Protein AF-X0UU28-F1 (afdb_monomer)

Nearest PDB structures (foldseek):
  8vhx-assembly1_H  TM=8.165E-01  e=3.163E-03  Chivirus chi
  8vjh-assembly1_K  TM=6.731E-01  e=5.818E-03  Chivirus chi
  9d94-assembly1_Jk  TM=5.644E-01  e=2.068E+00  Mycobacterium phage Bxb1
  5kux-assembly1_A  TM=3.141E-01  e=9.760E+00  synthetic construct
  2btj-assembly1_B  TM=1.266E-01  e=9.234E+00  Lobophyllia hemprichii

Secondary structure (DSSP, 8-state):
---EEEETT-PBPPBTTTEE--TTTTHHHHT--EEPTT--PPTTPPEEEE------------TTS-S-EEEEEEEE---SSS--EEEEEEEEEEEEES---SS-SSPP--EEEEEEEP-TTT-TTSSSEEEEE-

Mean predicted aligned error: 10.05 Å

pLDDT: mean 86.83, std 6.01, range [53.47, 94.19]

Solvent-accessible surface area (backbone atoms only — not comparable to full-atom values): 8554 Å² total; per-residue (Å²): 96,72,68,47,47,22,38,75,86,67,48,77,56,50,76,80,49,32,26,44,65,48,71,89,82,38,19,59,76,76,74,49,77,43,76,37,93,72,43,83,75,62,93,88,66,50,76,44,78,46,69,70,83,77,92,81,89,78,92,78,86,70,80,76,78,67,74,66,50,72,41,72,45,77,48,75,55,85,53,97,74,74,76,35,42,34,39,41,30,68,31,30,39,42,29,80,39,86,83,64,63,90,75,73,95,65,86,74,59,85,48,71,45,70,48,83,38,81,39,55,86,90,27,71,94,52,31,44,54,50,77,50,78,94

Organism: NCBI:txid412755

Foldseek 3Di:
DPKWKAWPVRHTDDEPQQKYADVVVPCVPVVDIGGDPNHDDDPPIDMDMDDDDDDDDDDDDDPPPDQKDKAKDKDWDPDPDDWTKIKTFGIKIKGWDDDFDPDDPDDTDTDIDIDFDFQCPVPVPDGTMDMDID

Sequence (134 aa):
AGFSVTTSADAPLAVGVDWAIDTILKDDKIGRVRILDTYTGDEGDAIKVSYTAPETTYTMIKALSETTTEGFMRFVSDNPVGTQQELQIWRASLTPSGDTAMIGDDWSTLAFSGEILKDETDHPDSPYFNIIMG

Radius of gyration: 27.47 Å; Cα contacts (8 Å, |Δi|>4): 197; chains: 1; bounding box: 56×33×68 Å

Structure (mmCIF, N/CA/C/O backbone):
data_AF-X0UU28-F1
#
_entry.id   AF-X0UU28-F1
#
loop_
_atom_site.group_PD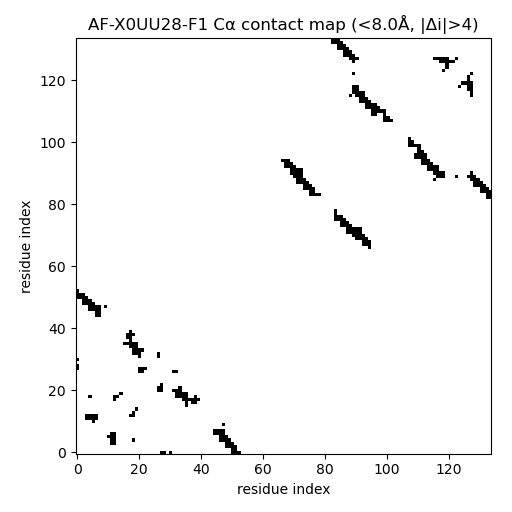B
_atom_site.id
_atom_site.type_symbol
_atom_site.label_atom_id
_atom_site.label_alt_id
_atom_site.label_comp_id
_atom_site.label_asym_id
_atom_site.label_entity_id
_atom_site.label_seq_id
_atom_site.pdbx_PDB_ins_code
_atom_site.Cartn_x
_atom_site.Cartn_y
_atom_site.Cartn_z
_atom_site.occupancy
_atom_site.B_iso_or_equiv
_atom_site.auth_seq_id
_atom_site.auth_comp_id
_atom_site.auth_asym_id
_atom_site.auth_atom_id
_atom_site.pdbx_PDB_model_num
ATOM 1 N N . ALA A 1 1 ? 4.930 -8.168 -23.767 1.00 53.47 1 ALA A N 1
ATOM 2 C CA . ALA A 1 1 ? 4.407 -7.436 -24.941 1.00 53.47 1 ALA A CA 1
ATOM 3 C C . ALA A 1 1 ? 5.445 -7.472 -26.066 1.00 53.47 1 ALA A C 1
ATOM 5 O O . ALA A 1 1 ? 6.602 -7.763 -25.781 1.00 53.47 1 ALA A O 1
ATOM 6 N N . GLY A 1 2 ? 5.047 -7.235 -27.321 1.00 73.88 2 GLY A N 1
ATOM 7 C CA . GLY A 1 2 ? 5.972 -7.124 -28.456 1.00 73.88 2 GLY A CA 1
ATOM 8 C C . GLY A 1 2 ? 6.681 -5.772 -28.438 1.00 73.88 2 GLY A C 1
ATOM 9 O O . GLY A 1 2 ? 6.205 -4.827 -29.058 1.00 73.88 2 GLY A O 1
ATOM 10 N N . PHE A 1 3 ? 7.759 -5.668 -27.663 1.00 84.81 3 PHE A N 1
ATOM 11 C CA . PHE A 1 3 ? 8.608 -4.480 -27.642 1.00 84.81 3 PHE A CA 1
ATOM 12 C C . PHE A 1 3 ? 9.561 -4.507 -28.836 1.00 84.81 3 PHE A C 1
ATOM 14 O O . PHE A 1 3 ? 10.139 -5.551 -29.141 1.00 84.81 3 PHE A O 1
ATOM 21 N N . SER A 1 4 ? 9.760 -3.359 -29.473 1.00 89.06 4 SER A N 1
ATOM 22 C CA . SER A 1 4 ? 10.854 -3.144 -30.417 1.00 89.06 4 SER A CA 1
ATOM 23 C C . SER A 1 4 ? 11.644 -1.915 -30.000 1.00 89.06 4 SER A C 1
ATOM 25 O O . SER A 1 4 ? 11.064 -0.854 -29.754 1.00 89.06 4 SER A O 1
ATOM 27 N N . VAL A 1 5 ? 12.963 -2.063 -29.931 1.00 90.81 5 VAL A N 1
ATOM 28 C CA . VAL A 1 5 ? 13.879 -1.001 -29.521 1.00 90.81 5 VAL A CA 1
ATOM 29 C C . VAL A 1 5 ? 14.752 -0.628 -30.709 1.00 90.81 5 VAL A C 1
ATOM 31 O O . VAL A 1 5 ? 15.288 -1.498 -31.395 1.00 90.81 5 VAL A O 1
ATOM 34 N N . THR A 1 6 ? 14.856 0.668 -30.97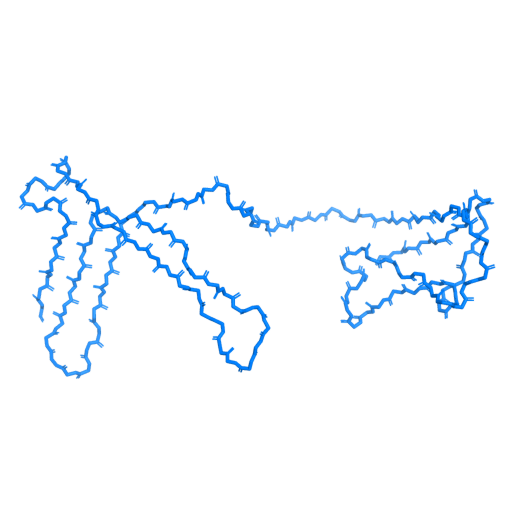1 1.00 91.94 6 THR A N 1
ATOM 35 C CA . THR A 1 6 ? 15.573 1.229 -32.121 1.00 91.94 6 THR A CA 1
ATOM 36 C C . THR A 1 6 ? 16.372 2.456 -31.700 1.00 91.94 6 THR A C 1
ATOM 38 O O . THR A 1 6 ? 16.035 3.101 -30.705 1.00 91.94 6 THR A O 1
ATOM 41 N N . THR A 1 7 ? 17.414 2.798 -32.451 1.00 89.50 7 THR A N 1
ATOM 42 C CA . THR A 1 7 ? 18.137 4.066 -32.279 1.00 89.50 7 THR A CA 1
ATOM 43 C C . THR A 1 7 ? 17.338 5.246 -32.836 1.00 89.50 7 THR A C 1
ATOM 45 O O . THR A 1 7 ? 16.285 5.092 -33.458 1.00 89.50 7 THR A O 1
ATOM 48 N N . SER A 1 8 ? 17.862 6.456 -32.658 1.00 82.50 8 SER A N 1
ATOM 49 C CA . SER A 1 8 ? 17.314 7.690 -33.227 1.00 82.50 8 SER A CA 1
ATOM 50 C C . SER A 1 8 ? 17.159 7.623 -34.754 1.00 82.50 8 SER A C 1
ATOM 52 O O . SER A 1 8 ? 16.176 8.149 -35.283 1.00 82.50 8 SER A O 1
ATOM 54 N N . ALA A 1 9 ? 18.064 6.907 -35.429 1.00 84.75 9 ALA A N 1
ATOM 55 C CA . ALA A 1 9 ? 18.063 6.627 -36.864 1.00 84.75 9 ALA A CA 1
ATOM 56 C C . ALA A 1 9 ? 17.190 5.417 -37.265 1.00 84.75 9 ALA A C 1
ATOM 58 O O . ALA A 1 9 ? 17.314 4.916 -38.380 1.00 84.75 9 ALA A O 1
ATOM 59 N N . ASP A 1 10 ? 16.339 4.930 -36.355 1.00 85.75 10 ASP A N 1
ATOM 60 C CA . ASP A 1 10 ? 15.446 3.778 -36.534 1.00 85.75 10 ASP A CA 1
ATOM 61 C C . ASP A 1 10 ? 16.184 2.455 -36.839 1.00 85.75 10 ASP A C 1
ATOM 63 O O . ASP A 1 10 ? 15.598 1.499 -37.351 1.00 85.75 10 ASP A O 1
ATOM 67 N N . ALA A 1 11 ? 17.471 2.363 -36.478 1.00 88.69 11 ALA A N 1
ATOM 68 C CA . ALA A 1 11 ? 18.226 1.117 -36.574 1.00 88.69 11 ALA A CA 1
ATOM 69 C C . ALA A 1 11 ? 17.807 0.167 -35.434 1.00 88.69 11 ALA A C 1
ATOM 71 O O . ALA A 1 11 ? 17.803 0.593 -34.275 1.00 88.69 11 ALA A O 1
ATOM 72 N N . PRO A 1 12 ? 17.440 -1.098 -35.718 1.00 90.50 12 PRO A N 1
ATOM 73 C CA . PRO A 1 12 ? 16.981 -2.033 -34.695 1.00 90.50 12 PRO A CA 1
ATOM 74 C C . PRO A 1 12 ? 18.118 -2.455 -33.764 1.00 90.50 12 PRO A C 1
ATOM 76 O O . PRO A 1 12 ? 19.195 -2.827 -34.224 1.00 90.50 12 PRO A O 1
ATOM 79 N N . LEU A 1 13 ? 17.840 -2.447 -32.461 1.00 90.88 13 LEU A N 1
ATOM 80 C CA . LEU A 1 13 ? 18.735 -2.967 -31.431 1.00 90.88 13 LEU A CA 1
ATOM 81 C C . LEU A 1 13 ? 18.442 -4.446 -31.158 1.00 90.88 13 LEU A C 1
ATOM 83 O O . LEU A 1 13 ? 17.284 -4.879 -31.111 1.00 90.88 13 LEU A O 1
ATOM 87 N N . ALA A 1 14 ? 19.495 -5.233 -30.965 1.00 90.38 14 ALA A N 1
ATOM 88 C CA . ALA A 1 14 ? 19.418 -6.673 -30.803 1.00 90.38 14 ALA A CA 1
ATOM 89 C C . ALA A 1 14 ? 18.998 -7.063 -29.377 1.00 90.38 14 ALA A C 1
ATOM 91 O O . ALA A 1 14 ? 19.615 -6.680 -28.381 1.00 90.38 14 ALA A O 1
ATOM 92 N N . VAL A 1 15 ? 17.950 -7.883 -29.273 1.00 90.81 15 VAL A N 1
ATOM 93 C CA . VAL A 1 15 ? 17.500 -8.434 -27.988 1.00 90.81 15 VAL A CA 1
ATOM 94 C C . VAL A 1 15 ? 18.548 -9.398 -27.415 1.00 90.81 15 VAL A C 1
ATOM 96 O O . VAL A 1 15 ? 19.131 -10.200 -28.140 1.00 90.81 15 VAL A O 1
ATOM 99 N N . GLY A 1 16 ? 18.796 -9.322 -26.110 1.00 88.81 16 GLY A N 1
ATOM 100 C CA . GLY A 1 16 ? 19.814 -10.099 -25.398 1.00 88.81 16 GLY A CA 1
ATOM 101 C C . GLY A 1 16 ? 21.250 -9.592 -25.570 1.00 88.81 16 GLY A C 1
ATOM 102 O O . GLY A 1 16 ? 22.135 -10.101 -24.889 1.00 88.81 16 GLY A O 1
ATOM 103 N N . VAL A 1 17 ? 21.476 -8.598 -26.436 1.00 90.06 17 VAL A N 1
ATOM 104 C CA . VAL A 1 17 ? 22.788 -7.966 -26.653 1.00 90.06 17 VAL A CA 1
ATOM 105 C C . VAL A 1 17 ? 22.736 -6.491 -26.280 1.00 90.06 17 VAL A C 1
ATOM 107 O O . VAL A 1 17 ? 23.476 -6.060 -25.411 1.00 90.06 17 VAL A O 1
ATOM 110 N N . ASP A 1 18 ? 21.818 -5.729 -26.861 1.00 91.12 18 ASP A N 1
ATOM 111 C CA . ASP A 1 18 ? 21.696 -4.293 -26.595 1.00 91.12 18 ASP A CA 1
ATOM 112 C C . ASP A 1 18 ? 20.636 -4.011 -25.526 1.00 91.12 18 ASP A C 1
ATOM 114 O O . ASP A 1 18 ? 20.748 -3.084 -24.727 1.00 91.12 18 ASP A O 1
ATOM 118 N N . TRP A 1 19 ? 19.588 -4.834 -25.488 1.00 93.19 19 TRP A N 1
ATOM 119 C CA . TRP A 1 19 ? 18.483 -4.678 -24.551 1.00 93.19 19 TRP A CA 1
ATOM 120 C C . TRP A 1 19 ? 17.860 -6.018 -24.173 1.00 93.19 19 TRP A C 1
ATOM 122 O O . TRP A 1 19 ? 17.959 -7.001 -24.904 1.00 93.19 19 TRP A O 1
ATOM 132 N N . ALA A 1 20 ? 17.179 -6.067 -23.034 1.00 93.12 20 ALA A N 1
ATOM 133 C CA . ALA A 1 20 ? 16.488 -7.254 -22.560 1.00 93.12 20 ALA A CA 1
ATOM 134 C C . ALA A 1 20 ? 15.204 -6.918 -21.796 1.00 93.12 20 ALA A C 1
ATOM 136 O O . ALA A 1 20 ? 14.994 -5.801 -21.317 1.00 93.12 20 ALA A O 1
ATOM 137 N N . ILE A 1 21 ? 14.364 -7.943 -21.661 1.00 91.38 21 ILE A N 1
ATOM 138 C CA . ILE A 1 21 ? 13.201 -7.963 -20.777 1.00 91.38 21 ILE A CA 1
ATOM 139 C C . ILE A 1 21 ? 13.447 -9.027 -19.715 1.00 91.38 21 ILE A C 1
ATOM 141 O O . ILE A 1 21 ? 13.618 -10.204 -20.042 1.00 91.38 21 ILE A O 1
ATOM 145 N N . ASP A 1 22 ? 13.444 -8.624 -18.448 1.00 88.88 22 ASP A N 1
ATOM 146 C CA . ASP A 1 22 ? 13.575 -9.560 -17.340 1.00 88.88 22 ASP A CA 1
ATOM 147 C C . ASP A 1 22 ? 12.213 -10.183 -16.992 1.00 88.88 22 ASP A C 1
ATOM 149 O O . ASP A 1 22 ? 11.325 -9.554 -16.415 1.00 88.88 22 ASP A O 1
ATOM 153 N N . THR A 1 23 ? 12.037 -11.454 -17.350 1.00 86.25 23 THR A N 1
ATOM 154 C CA . THR A 1 23 ? 10.792 -12.196 -17.083 1.00 86.25 23 THR A CA 1
ATOM 155 C C . THR A 1 23 ? 10.687 -12.715 -15.645 1.00 86.25 23 THR A C 1
ATOM 157 O O . THR A 1 23 ? 9.584 -13.056 -15.198 1.00 86.25 23 THR A O 1
ATOM 160 N N . ILE A 1 24 ? 11.801 -12.742 -14.904 1.00 87.06 24 ILE A N 1
ATOM 161 C CA . ILE A 1 24 ? 11.827 -13.059 -13.472 1.00 87.06 24 ILE A CA 1
ATOM 162 C C . ILE A 1 24 ? 11.256 -11.866 -12.708 1.00 87.06 24 ILE A C 1
ATOM 164 O O . ILE A 1 24 ? 10.344 -12.039 -11.901 1.00 87.06 24 ILE A O 1
ATOM 168 N N . LEU A 1 25 ? 11.703 -10.653 -13.046 1.00 85.75 25 LEU A N 1
ATOM 169 C CA . LEU A 1 25 ? 11.208 -9.398 -12.469 1.00 85.75 25 LEU A CA 1
ATOM 170 C C . LEU A 1 25 ? 9.884 -8.902 -13.083 1.00 85.75 25 LEU A C 1
ATOM 172 O O . LEU A 1 25 ? 9.362 -7.876 -12.653 1.00 85.75 25 LEU A O 1
ATOM 176 N N . LYS A 1 26 ? 9.302 -9.654 -14.029 1.00 87.19 26 LYS A N 1
ATOM 177 C CA . LYS A 1 26 ? 8.014 -9.359 -14.695 1.00 87.19 26 LYS A CA 1
ATOM 178 C C . LYS A 1 26 ? 8.007 -8.063 -15.505 1.00 87.19 26 LYS A C 1
ATOM 180 O O . LYS A 1 26 ? 6.958 -7.443 -15.689 1.00 87.19 26 LYS A O 1
ATOM 185 N N . ASP A 1 27 ? 9.151 -7.696 -16.066 1.00 88.88 27 ASP A N 1
ATOM 186 C CA . ASP A 1 27 ? 9.325 -6.495 -16.888 1.00 88.88 27 ASP A CA 1
ATOM 187 C C . ASP A 1 27 ? 8.402 -6.480 -18.110 1.00 88.88 27 ASP A C 1
ATOM 189 O O . ASP A 1 27 ? 7.907 -5.429 -18.521 1.00 88.88 27 ASP A O 1
ATOM 193 N N . ASP A 1 28 ? 8.067 -7.666 -18.626 1.00 84.62 28 ASP A N 1
ATOM 194 C CA . ASP A 1 28 ? 7.128 -7.856 -19.728 1.00 84.62 28 ASP A CA 1
ATOM 195 C C . ASP A 1 28 ? 5.679 -7.469 -19.386 1.00 84.62 28 ASP A C 1
ATOM 197 O O . ASP A 1 28 ? 4.878 -7.271 -20.309 1.00 84.62 28 ASP A O 1
ATOM 201 N N . LYS A 1 29 ? 5.347 -7.396 -18.088 1.00 83.06 29 LYS A N 1
ATOM 202 C CA . LYS A 1 29 ? 4.027 -7.032 -17.550 1.00 83.06 29 LYS A CA 1
ATOM 203 C C . LYS A 1 29 ? 3.963 -5.587 -17.078 1.00 83.06 29 LYS A C 1
ATOM 205 O O . LYS A 1 29 ? 2.938 -4.948 -17.275 1.00 83.06 29 LYS A O 1
ATOM 210 N N . ILE A 1 30 ? 5.041 -5.084 -16.478 1.00 85.12 30 ILE A N 1
ATOM 211 C CA . ILE A 1 30 ? 5.101 -3.708 -15.958 1.00 85.12 30 ILE A CA 1
ATOM 212 C C . ILE A 1 30 ? 5.570 -2.688 -17.004 1.00 85.12 30 ILE A C 1
ATOM 214 O O . ILE A 1 30 ? 5.545 -1.491 -16.740 1.00 85.12 30 ILE A O 1
ATOM 218 N N . GLY A 1 31 ? 5.989 -3.144 -18.190 1.00 86.62 31 GLY A N 1
ATOM 219 C CA . GLY A 1 31 ? 6.405 -2.262 -19.280 1.00 86.62 31 GLY A CA 1
ATOM 220 C C . GLY A 1 31 ? 7.822 -1.716 -19.125 1.00 86.62 31 GLY A C 1
ATOM 221 O O . GLY A 1 31 ? 8.098 -0.607 -19.576 1.00 86.62 31 GLY A O 1
ATOM 222 N N . ARG A 1 32 ? 8.721 -2.473 -18.487 1.00 89.88 32 ARG A N 1
ATOM 223 C CA . ARG A 1 32 ? 10.118 -2.068 -18.296 1.00 89.88 32 ARG A CA 1
ATOM 224 C C . ARG A 1 32 ? 10.999 -2.679 -19.384 1.00 89.88 32 ARG A C 1
ATOM 226 O O . ARG A 1 32 ? 10.928 -3.873 -19.649 1.00 89.88 32 ARG A O 1
ATOM 233 N N . VAL A 1 33 ? 11.848 -1.861 -20.001 1.00 91.81 33 VAL A N 1
ATOM 234 C CA . VAL A 1 33 ? 12.880 -2.302 -20.949 1.00 91.81 33 VAL A CA 1
ATOM 235 C C . VAL A 1 33 ? 14.238 -1.980 -20.346 1.00 91.81 33 VAL A C 1
ATOM 237 O O . VAL A 1 33 ? 14.470 -0.842 -19.942 1.00 91.81 33 VAL A O 1
ATOM 240 N N . ARG A 1 34 ? 15.131 -2.970 -20.274 1.00 91.50 34 ARG A N 1
ATOM 241 C CA . ARG A 1 34 ? 16.491 -2.782 -19.765 1.00 91.50 34 ARG A CA 1
ATOM 242 C C . ARG A 1 34 ? 17.464 -2.680 -20.931 1.00 91.50 34 ARG A C 1
ATOM 244 O O . ARG A 1 34 ? 17.565 -3.621 -21.709 1.00 91.50 34 ARG A O 1
ATOM 251 N N . ILE A 1 35 ? 18.206 -1.581 -21.012 1.00 91.88 35 ILE A N 1
ATOM 252 C CA . ILE A 1 35 ? 19.393 -1.489 -21.870 1.00 91.88 35 ILE A CA 1
ATOM 253 C C . ILE A 1 35 ? 20.544 -2.197 -21.154 1.00 91.88 35 ILE A C 1
ATOM 255 O O . ILE A 1 35 ? 20.694 -2.062 -19.937 1.00 91.88 35 ILE A O 1
ATOM 259 N N . LEU A 1 36 ? 21.276 -3.035 -21.882 1.00 91.94 36 LEU A N 1
ATOM 260 C CA . LEU A 1 36 ? 22.369 -3.835 -21.339 1.00 91.94 36 LEU A CA 1
ATOM 261 C C . LEU A 1 36 ? 23.686 -3.064 -21.424 1.00 91.94 36 LEU A C 1
ATOM 263 O O . LEU A 1 36 ? 23.891 -2.286 -22.348 1.00 91.94 36 LEU A O 1
ATOM 267 N N . ASP A 1 37 ? 24.611 -3.346 -20.509 1.00 90.06 37 ASP A N 1
ATOM 268 C CA . ASP A 1 37 ? 25.940 -2.711 -20.485 1.00 90.06 37 ASP A CA 1
ATOM 269 C C . ASP A 1 37 ? 26.795 -3.079 -21.716 1.00 90.06 37 ASP A C 1
ATOM 271 O O . ASP A 1 37 ? 27.820 -2.463 -21.987 1.00 90.06 37 ASP A O 1
ATOM 275 N N . THR A 1 38 ? 26.374 -4.102 -22.463 1.00 90.19 38 THR A N 1
ATOM 276 C CA . THR A 1 38 ? 26.947 -4.525 -23.745 1.00 90.19 38 THR A CA 1
ATOM 277 C C . THR A 1 38 ? 26.520 -3.654 -24.927 1.00 90.19 38 THR A C 1
ATOM 279 O O . THR A 1 38 ? 27.096 -3.800 -26.003 1.00 90.19 38 THR A O 1
ATOM 282 N N . TYR A 1 39 ? 25.549 -2.753 -24.751 1.00 88.81 39 TYR A N 1
ATOM 283 C CA . TYR A 1 39 ? 25.186 -1.762 -25.760 1.00 88.81 39 TYR A CA 1
ATOM 284 C C . TYR A 1 39 ? 26.316 -0.738 -25.929 1.00 88.81 39 TYR A C 1
A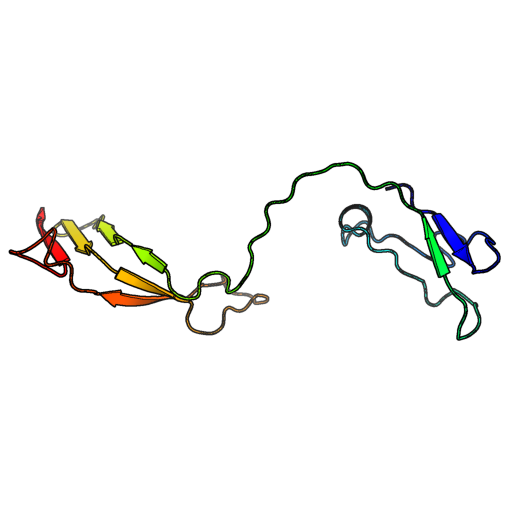TOM 286 O O . TYR A 1 39 ? 26.746 -0.111 -24.964 1.00 88.81 39 TYR A O 1
ATOM 294 N N . THR A 1 40 ? 26.781 -0.543 -27.162 1.00 87.06 40 THR A N 1
ATOM 295 C CA . THR A 1 40 ? 27.922 0.335 -27.481 1.00 87.06 40 THR A CA 1
ATOM 296 C C . THR A 1 40 ? 27.508 1.635 -28.175 1.00 87.06 40 THR A C 1
ATOM 298 O O . THR A 1 40 ? 28.254 2.133 -29.015 1.00 87.06 40 THR A O 1
ATOM 301 N N . GLY A 1 41 ? 26.303 2.143 -27.906 1.00 82.69 41 GLY A N 1
ATOM 302 C CA . GLY A 1 41 ? 25.884 3.452 -28.417 1.00 82.69 41 GLY A CA 1
ATOM 303 C C . GLY A 1 41 ? 26.666 4.597 -27.783 1.00 82.69 41 GLY A C 1
ATOM 304 O O . GLY A 1 41 ? 27.263 4.443 -26.714 1.00 82.69 41 GLY A O 1
ATOM 305 N N . ASP A 1 42 ? 26.640 5.751 -28.437 1.00 84.38 42 ASP A N 1
ATOM 306 C CA . ASP A 1 42 ? 27.328 6.938 -27.950 1.00 84.38 42 ASP A CA 1
ATOM 307 C C . ASP A 1 42 ? 26.498 7.653 -26.871 1.00 84.38 42 ASP A C 1
ATOM 309 O O . ASP A 1 42 ? 25.264 7.570 -26.810 1.00 84.38 42 ASP A O 1
ATOM 313 N N . GLU A 1 43 ? 27.179 8.391 -25.994 1.00 78.75 43 GLU A N 1
ATOM 314 C CA . GLU A 1 43 ? 26.506 9.240 -25.014 1.00 78.75 43 GLU A CA 1
ATOM 315 C C . GLU A 1 43 ? 25.665 10.306 -25.736 1.00 78.75 43 GLU A C 1
ATOM 317 O O . GLU A 1 43 ? 26.167 11.080 -26.550 1.00 78.75 43 GLU A O 1
ATOM 322 N N . GLY A 1 44 ? 24.367 10.349 -25.427 1.00 81.19 44 GLY A N 1
ATOM 323 C CA . GLY A 1 44 ? 23.410 11.248 -26.078 1.00 81.19 44 GLY A CA 1
ATOM 324 C C . GLY A 1 44 ? 22.583 10.601 -27.191 1.00 81.19 44 GLY A C 1
ATOM 325 O O . GLY A 1 44 ? 21.679 11.258 -27.715 1.00 81.19 44 GLY A O 1
ATOM 326 N N . ASP A 1 45 ? 22.812 9.324 -27.512 1.00 85.56 45 ASP A N 1
ATOM 327 C CA . ASP A 1 45 ? 21.948 8.592 -28.435 1.00 85.56 45 ASP A CA 1
ATOM 328 C C . ASP A 1 45 ? 20.524 8.455 -27.886 1.00 85.56 45 ASP A C 1
ATOM 330 O O . ASP A 1 45 ? 20.279 7.933 -26.795 1.00 85.56 45 ASP A O 1
ATOM 334 N N . ALA A 1 46 ? 19.545 8.896 -28.679 1.00 88.94 46 ALA A N 1
ATOM 335 C CA . ALA A 1 46 ? 18.145 8.681 -28.347 1.00 88.94 46 ALA A CA 1
ATOM 336 C C . ALA A 1 46 ? 17.738 7.240 -28.683 1.00 88.94 46 ALA A C 1
ATOM 338 O O . ALA A 1 46 ? 17.878 6.791 -29.821 1.00 88.94 46 ALA A O 1
ATOM 339 N N . ILE A 1 47 ? 17.170 6.541 -27.701 1.00 91.31 47 ILE A N 1
ATOM 340 C CA . ILE A 1 47 ? 16.603 5.202 -27.866 1.00 91.31 47 ILE A CA 1
ATOM 341 C C . ILE A 1 47 ? 15.082 5.319 -27.964 1.00 91.31 47 ILE A C 1
ATOM 343 O O . ILE A 1 47 ? 14.424 5.900 -27.101 1.00 91.31 47 ILE A O 1
ATOM 347 N N . LYS A 1 48 ? 14.514 4.746 -29.022 1.00 92.44 48 LYS A N 1
ATOM 348 C CA . LYS A 1 48 ? 13.073 4.685 -29.272 1.00 92.44 48 LYS A CA 1
ATOM 349 C C . LYS A 1 48 ? 12.556 3.294 -28.916 1.00 92.44 48 LYS A C 1
ATOM 351 O O . LYS A 1 48 ? 13.034 2.298 -29.458 1.00 92.44 48 LYS A O 1
ATOM 356 N N . VAL A 1 49 ? 11.544 3.231 -28.051 1.00 91.88 49 VAL A N 1
ATOM 357 C CA . VAL A 1 49 ? 10.843 1.991 -27.688 1.00 91.88 49 VAL A CA 1
ATOM 358 C C . VAL A 1 49 ? 9.424 2.049 -28.237 1.00 91.88 49 VAL A C 1
ATOM 360 O O . VAL A 1 49 ? 8.646 2.922 -27.862 1.00 91.88 49 VAL A O 1
ATOM 363 N N . SER A 1 50 ? 9.079 1.100 -29.102 1.00 91.69 50 SER A N 1
ATOM 364 C CA . SER A 1 50 ? 7.706 0.906 -29.573 1.00 91.69 50 SER A CA 1
ATOM 365 C C . SER A 1 50 ? 7.098 -0.323 -28.912 1.00 91.69 50 SER A C 1
ATOM 367 O O . SER A 1 50 ? 7.761 -1.348 -28.742 1.00 91.69 50 SER A O 1
ATOM 369 N N . TYR A 1 51 ? 5.833 -0.215 -28.518 1.00 89.06 51 TYR A N 1
ATOM 370 C CA . TYR A 1 51 ? 5.092 -1.290 -27.873 1.00 89.06 51 TYR A CA 1
ATOM 371 C C . TYR A 1 51 ? 3.597 -1.150 -28.146 1.00 89.06 51 TYR A C 1
ATOM 373 O O . TYR A 1 51 ? 3.091 -0.065 -28.423 1.00 89.06 51 TYR A O 1
ATOM 381 N N . THR A 1 52 ? 2.880 -2.265 -28.042 1.00 87.44 52 THR A N 1
ATOM 382 C CA . THR A 1 52 ? 1.416 -2.277 -28.048 1.00 87.44 52 THR A CA 1
ATOM 383 C C . THR A 1 52 ? 0.921 -2.422 -26.617 1.00 87.44 52 THR A C 1
ATOM 385 O O . THR A 1 52 ? 1.197 -3.433 -25.968 1.00 87.44 52 THR A O 1
ATOM 388 N N . ALA A 1 53 ? 0.203 -1.410 -26.129 1.00 81.88 53 ALA A N 1
ATOM 389 C CA . ALA A 1 53 ? -0.462 -1.444 -24.834 1.00 81.88 53 ALA A CA 1
ATOM 390 C C . ALA A 1 53 ? -1.866 -2.054 -24.995 1.00 81.88 53 ALA A C 1
ATOM 392 O O . ALA A 1 53 ? -2.697 -1.448 -25.674 1.00 81.88 53 ALA A O 1
ATOM 393 N N . PRO A 1 54 ? -2.153 -3.237 -24.426 1.00 80.19 54 PRO A N 1
ATOM 394 C CA . PRO A 1 54 ? -3.523 -3.727 -24.361 1.00 80.19 54 PRO A CA 1
ATOM 395 C C . PRO A 1 54 ? -4.339 -2.882 -23.375 1.00 80.19 54 PRO A C 1
ATOM 397 O O . PRO A 1 54 ? -3.807 -2.386 -22.379 1.00 80.19 54 PRO A O 1
ATOM 400 N N . GLU A 1 55 ? -5.638 -2.748 -23.632 1.00 83.81 55 GLU A N 1
ATOM 401 C CA . GLU A 1 55 ? -6.565 -2.167 -22.663 1.00 83.81 55 GLU A CA 1
ATOM 402 C C . GLU A 1 55 ? -6.655 -3.073 -21.431 1.00 83.81 55 GLU A C 1
ATOM 404 O O . GLU A 1 55 ? -6.790 -4.293 -21.543 1.00 83.81 55 GLU A O 1
ATOM 409 N N . THR A 1 56 ? -6.536 -2.482 -20.245 1.00 80.75 56 THR A N 1
ATOM 410 C CA . THR A 1 56 ? -6.573 -3.219 -18.985 1.00 80.75 56 THR A CA 1
ATOM 411 C C . THR A 1 56 ? -6.973 -2.298 -17.840 1.00 80.75 56 THR A C 1
ATOM 413 O O . THR A 1 56 ? -6.710 -1.096 -17.857 1.00 80.75 56 THR A O 1
ATOM 416 N N . THR A 1 57 ? -7.605 -2.875 -16.826 1.00 85.50 57 THR A N 1
ATOM 417 C CA . THR A 1 57 ? -8.053 -2.176 -15.620 1.00 85.50 57 THR A CA 1
ATOM 418 C C . THR A 1 57 ? -7.129 -2.498 -14.453 1.00 85.50 57 THR A C 1
ATOM 420 O O . THR A 1 57 ? -6.815 -3.667 -14.226 1.00 85.50 57 THR A O 1
ATOM 423 N N . TYR A 1 58 ? -6.741 -1.482 -13.683 1.00 81.56 58 TYR A N 1
ATOM 424 C CA . TYR A 1 58 ? -5.918 -1.642 -12.485 1.00 81.56 58 TYR A CA 1
ATOM 425 C C . TYR A 1 58 ? -6.637 -1.093 -11.260 1.00 81.56 58 TYR A C 1
ATOM 427 O O . TYR A 1 58 ? -7.205 -0.001 -11.300 1.00 81.56 58 TYR A O 1
ATOM 435 N N . THR A 1 59 ? -6.543 -1.816 -10.149 1.00 86.88 59 THR A N 1
ATOM 436 C CA . THR A 1 59 ? -6.869 -1.259 -8.837 1.00 86.88 59 THR A CA 1
ATOM 437 C C . THR A 1 59 ? -5.670 -0.455 -8.358 1.00 86.88 59 THR A C 1
ATOM 439 O O . THR A 1 59 ? -4.605 -1.015 -8.105 1.00 86.88 59 THR A O 1
ATOM 442 N N . MET A 1 60 ? -5.834 0.860 -8.247 1.00 84.25 60 MET A N 1
ATOM 443 C CA . MET A 1 60 ? -4.797 1.758 -7.749 1.00 84.25 60 MET A CA 1
ATOM 444 C C . MET A 1 60 ? -5.214 2.321 -6.395 1.00 84.25 60 MET A C 1
ATOM 446 O O . MET A 1 60 ? -6.252 2.972 -6.284 1.00 84.25 60 MET A O 1
ATOM 450 N N . ILE A 1 61 ? -4.374 2.114 -5.383 1.00 81.62 61 ILE A N 1
ATOM 451 C CA . ILE A 1 61 ? -4.509 2.783 -4.089 1.00 81.62 61 ILE A CA 1
ATOM 452 C C . ILE A 1 61 ? -3.742 4.102 -4.178 1.00 81.62 61 ILE A C 1
ATOM 454 O O . ILE A 1 61 ? -2.529 4.111 -4.387 1.00 81.62 61 ILE A O 1
ATOM 458 N N . LYS A 1 62 ? -4.450 5.226 -4.051 1.00 82.19 62 LYS A N 1
ATOM 459 C CA . LYS A 1 62 ? -3.833 6.555 -4.019 1.00 82.19 62 LYS A CA 1
ATOM 460 C C . LYS A 1 62 ? -3.483 6.904 -2.578 1.00 82.19 62 LYS A C 1
ATOM 462 O O . LYS A 1 62 ? -4.370 7.137 -1.760 1.00 82.19 62 LYS A O 1
ATOM 467 N N . ALA A 1 63 ? -2.189 6.933 -2.276 1.00 73.69 63 ALA A N 1
ATOM 468 C CA . ALA A 1 63 ? -1.714 7.317 -0.953 1.00 73.69 63 ALA A CA 1
ATOM 469 C C . ALA A 1 63 ? -2.157 8.749 -0.601 1.00 73.69 63 ALA A C 1
ATOM 471 O O . ALA A 1 63 ? -2.210 9.613 -1.478 1.00 73.69 63 ALA A O 1
ATOM 472 N N . LEU A 1 64 ? -2.465 8.979 0.681 1.00 70.38 64 LEU A N 1
ATOM 473 C CA . LEU A 1 64 ? -2.773 10.295 1.264 1.00 70.38 64 LEU A CA 1
ATOM 474 C C . LEU A 1 64 ? -3.922 11.064 0.584 1.00 70.38 64 LEU A C 1
ATOM 476 O O . LEU A 1 64 ? -3.997 12.283 0.700 1.00 70.38 64 LEU A O 1
ATOM 480 N N . SER A 1 65 ? -4.822 10.375 -0.125 1.00 74.12 65 SER A N 1
ATOM 481 C CA . SER A 1 65 ? -6.032 11.024 -0.658 1.00 74.12 65 SER A CA 1
ATOM 482 C C . SER A 1 65 ? -7.007 11.395 0.461 1.00 74.12 65 SER A C 1
ATOM 484 O O . SER A 1 65 ? -7.675 12.418 0.376 1.00 74.12 65 SER A O 1
ATOM 486 N N . GLU A 1 66 ? -7.016 10.600 1.531 1.00 70.25 66 GLU A N 1
ATOM 487 C CA . GLU A 1 66 ? -7.650 10.903 2.809 1.00 70.25 66 GLU A CA 1
ATOM 488 C C . GLU A 1 66 ? -6.653 10.515 3.905 1.00 70.25 66 GLU A C 1
ATOM 490 O O . GLU A 1 66 ? -6.143 9.394 3.92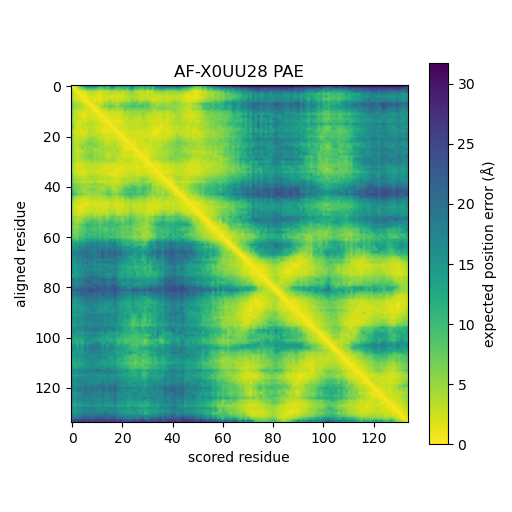5 1.00 70.25 66 GLU A O 1
ATOM 495 N N . THR A 1 67 ? -6.290 11.465 4.765 1.00 69.31 67 THR A N 1
ATOM 496 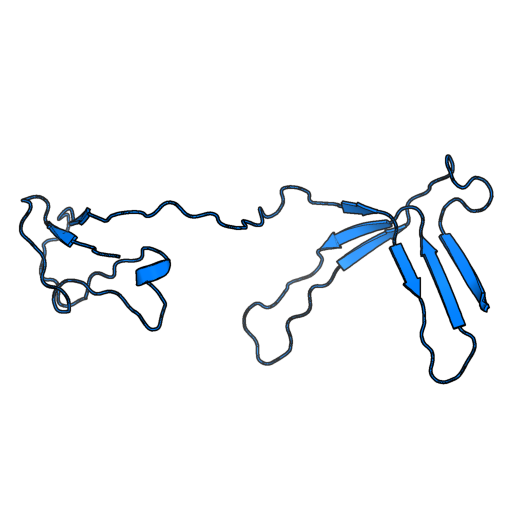C CA . THR A 1 67 ? -5.289 11.256 5.829 1.00 69.31 67 THR A CA 1
ATOM 497 C C . THR A 1 67 ? -5.904 10.766 7.131 1.00 69.31 67 THR A C 1
ATOM 499 O O . THR A 1 67 ? -5.190 10.298 8.012 1.00 69.31 67 THR A O 1
ATOM 502 N N . THR A 1 68 ? -7.219 10.898 7.259 1.00 73.94 68 THR A N 1
ATOM 503 C CA . THR A 1 68 ? -7.977 10.540 8.449 1.00 73.94 68 THR A CA 1
ATOM 504 C C . THR A 1 68 ? -9.300 9.965 7.987 1.00 73.94 68 THR A C 1
ATOM 506 O O . THR A 1 68 ? -10.019 10.612 7.226 1.00 73.94 68 THR A O 1
ATOM 509 N N . THR A 1 69 ? -9.607 8.754 8.436 1.00 83.69 69 THR A N 1
ATOM 510 C CA . THR A 1 69 ? -10.884 8.106 8.148 1.00 83.69 69 THR A CA 1
ATOM 511 C C . THR A 1 69 ? -11.646 7.958 9.449 1.00 83.69 69 THR A C 1
ATOM 513 O O . THR A 1 69 ? -11.116 7.444 10.434 1.00 83.69 69 THR A O 1
ATOM 516 N N . GLU A 1 70 ? -12.895 8.409 9.450 1.00 90.31 70 GLU A N 1
ATOM 517 C CA . GLU A 1 70 ? -13.800 8.244 10.578 1.00 90.31 70 GLU A CA 1
ATOM 518 C C . GLU A 1 70 ? -14.821 7.148 10.279 1.00 90.31 70 GLU A C 1
ATOM 520 O O . GLU A 1 70 ? -15.308 7.028 9.154 1.00 90.31 70 GLU A O 1
ATOM 525 N N . GLY A 1 71 ? -15.172 6.354 11.285 1.00 89.38 71 GLY A N 1
ATOM 526 C CA . GLY A 1 71 ? -16.182 5.318 11.125 1.00 89.38 71 GLY A CA 1
ATOM 527 C C . GLY A 1 71 ? -16.604 4.662 12.429 1.00 89.38 71 GLY A C 1
ATOM 528 O O . GLY A 1 71 ? -16.112 4.985 13.509 1.00 89.38 71 GLY A O 1
ATOM 529 N N . PHE A 1 72 ? -17.525 3.714 12.308 1.00 92.38 72 PHE A N 1
ATOM 530 C CA . PHE A 1 72 ? -17.951 2.868 13.413 1.00 92.38 72 PHE A CA 1
ATOM 531 C C . PHE A 1 72 ? -16.929 1.751 13.643 1.00 92.38 72 PHE A C 1
ATOM 533 O O . PHE A 1 72 ? -16.570 1.036 12.704 1.00 92.38 72 PHE A O 1
ATOM 540 N N . MET A 1 73 ? -16.487 1.568 14.888 1.00 91.31 73 MET A N 1
ATOM 541 C CA . MET A 1 73 ? -15.559 0.496 15.253 1.00 91.31 73 MET A CA 1
ATOM 542 C C . MET A 1 73 ? -16.220 -0.468 16.233 1.00 91.31 73 MET A C 1
ATOM 544 O O . MET A 1 73 ? -16.755 -0.062 17.263 1.00 91.31 73 MET A O 1
ATOM 548 N N . ARG A 1 74 ? -16.150 -1.765 15.922 1.00 92.31 74 ARG A N 1
ATOM 549 C CA . ARG A 1 74 ? -16.710 -2.836 16.746 1.00 92.31 74 ARG A CA 1
ATOM 550 C C . ARG A 1 74 ? -15.646 -3.867 17.066 1.00 92.31 74 ARG A C 1
ATOM 552 O O . ARG A 1 74 ? -15.034 -4.424 16.159 1.00 92.31 74 ARG A O 1
ATOM 559 N N . PHE A 1 75 ? -15.485 -4.161 18.346 1.00 90.50 75 PHE A N 1
ATOM 560 C CA . PHE A 1 75 ? -14.675 -5.272 18.817 1.00 90.50 75 PHE A CA 1
ATOM 561 C C . PHE A 1 75 ? -15.578 -6.286 19.512 1.00 90.50 75 PHE A C 1
ATOM 563 O O . PHE A 1 75 ? -16.222 -5.969 20.508 1.00 90.50 75 PHE A O 1
ATOM 570 N N . VAL A 1 76 ? -15.631 -7.499 18.969 1.00 92.25 76 VAL A N 1
ATOM 571 C CA . VAL A 1 76 ? -16.358 -8.627 19.555 1.00 92.25 76 VAL A CA 1
ATOM 572 C C . VAL A 1 76 ? -15.312 -9.592 20.085 1.00 92.25 76 VAL A C 1
ATOM 574 O O . VAL A 1 76 ? -14.527 -10.134 19.307 1.00 92.25 76 VAL A O 1
ATOM 577 N N . SER A 1 77 ? -15.262 -9.768 21.401 1.00 89.50 77 SER A N 1
ATOM 578 C CA . SER A 1 77 ? -14.364 -10.757 21.994 1.00 89.50 77 SER A CA 1
ATOM 579 C C . SER A 1 77 ? -14.926 -12.165 21.828 1.00 89.50 77 SER A C 1
ATOM 581 O O . SER A 1 77 ? -16.106 -12.398 22.068 1.00 89.50 77 SER A O 1
ATOM 583 N N . ASP A 1 78 ? -14.050 -13.094 21.455 1.00 89.31 78 ASP A N 1
ATOM 584 C CA . ASP A 1 78 ? -14.309 -14.533 21.442 1.00 89.31 78 ASP A CA 1
ATOM 585 C C . ASP A 1 78 ? -13.349 -15.187 22.440 1.00 89.31 78 ASP A C 1
ATOM 587 O O . ASP A 1 78 ? -12.253 -15.648 22.107 1.00 89.31 78 ASP A O 1
ATOM 591 N N . ASN A 1 79 ? -13.706 -15.077 23.720 1.00 87.62 79 ASN A N 1
ATOM 592 C CA . ASN A 1 79 ? -12.847 -15.522 24.807 1.00 87.62 79 ASN A CA 1
ATOM 593 C C . ASN A 1 79 ? -13.061 -17.025 25.052 1.00 87.62 79 ASN A C 1
ATOM 595 O O . ASN A 1 79 ? -14.177 -17.427 25.382 1.00 87.62 79 ASN A O 1
ATOM 599 N N . PRO A 1 80 ? -12.006 -17.864 25.006 1.00 85.94 80 PRO A N 1
ATOM 600 C CA . PRO A 1 80 ? -12.137 -19.300 25.272 1.00 85.94 80 PRO A CA 1
ATOM 601 C C . PRO A 1 80 ? -12.514 -19.600 26.732 1.00 85.94 80 PRO A C 1
ATOM 603 O O . PRO A 1 80 ? -13.036 -20.671 27.035 1.00 85.94 80 PRO A O 1
ATOM 606 N N . VAL A 1 81 ? -12.233 -18.664 27.646 1.00 84.75 81 VAL A N 1
ATOM 607 C CA . VAL A 1 81 ? -12.615 -18.704 29.061 1.00 84.75 81 VAL A CA 1
ATOM 608 C C . VAL A 1 81 ? -12.926 -17.276 29.519 1.00 84.75 81 VAL A C 1
ATOM 610 O O . VAL A 1 81 ? -12.101 -16.384 29.332 1.00 84.75 81 VAL A O 1
ATOM 613 N N . GLY A 1 82 ? -14.080 -17.068 30.160 1.00 82.25 82 GLY A N 1
ATOM 614 C CA . GLY A 1 82 ? -14.512 -15.770 30.697 1.00 82.25 82 GLY A CA 1
ATOM 615 C C . GLY A 1 82 ? -15.776 -15.219 30.030 1.00 82.25 82 GLY A C 1
ATOM 616 O O . GLY A 1 82 ? -16.368 -15.864 29.170 1.00 82.25 82 GLY A O 1
ATOM 617 N N . THR A 1 83 ? -16.209 -14.033 30.466 1.00 84.75 83 THR A N 1
ATOM 618 C CA . THR A 1 83 ? -17.387 -13.331 29.927 1.00 84.75 83 THR A CA 1
ATOM 619 C C . THR A 1 83 ? -17.092 -12.785 28.534 1.00 84.75 83 THR A C 1
ATOM 621 O O . THR A 1 83 ? -15.993 -12.271 28.286 1.00 84.75 83 THR A O 1
ATOM 624 N N . GLN A 1 84 ? -18.073 -12.868 27.636 1.00 89.19 84 GLN A N 1
ATOM 625 C CA . GLN A 1 84 ? -17.958 -12.243 26.328 1.00 89.19 84 GLN A CA 1
ATOM 626 C C . GLN A 1 84 ? -18.306 -10.764 26.442 1.00 89.19 84 GLN A C 1
ATOM 628 O O . GLN A 1 84 ? -19.231 -10.346 27.137 1.00 89.19 84 GLN A O 1
ATOM 633 N N . GLN A 1 85 ? -17.506 -9.957 25.773 1.00 90.50 85 GLN A N 1
ATOM 634 C CA . GLN A 1 85 ? -17.652 -8.517 25.734 1.00 90.50 85 GLN A CA 1
ATOM 635 C C . GLN A 1 85 ? -17.672 -8.044 24.295 1.00 90.50 85 GLN A C 1
ATOM 637 O O . GLN A 1 85 ? -16.886 -8.489 23.452 1.00 90.50 85 GLN A O 1
ATOM 642 N N . GLU A 1 86 ? -18.554 -7.099 24.044 1.00 93.06 86 GLU A N 1
ATOM 643 C CA . GLU A 1 86 ? -18.634 -6.384 22.794 1.00 93.06 86 GLU A CA 1
ATOM 644 C C . GLU A 1 86 ? -18.450 -4.892 23.064 1.00 93.06 86 GLU A C 1
ATOM 646 O O . GLU A 1 86 ? -19.205 -4.295 23.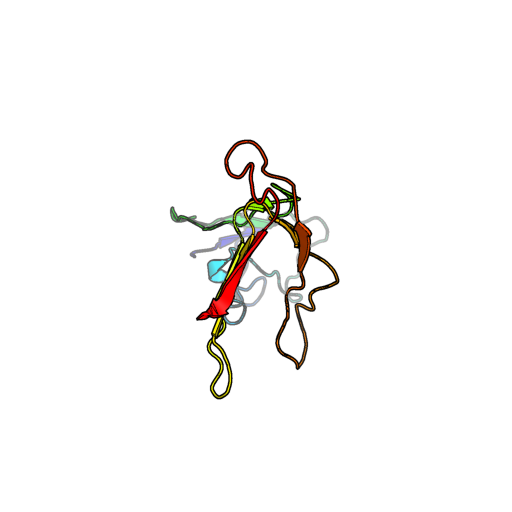825 1.00 93.06 86 GLU A O 1
ATOM 651 N N . LEU A 1 87 ? -17.454 -4.291 22.421 1.00 92.06 87 LEU A N 1
ATOM 652 C CA . LEU A 1 87 ? -17.216 -2.854 22.421 1.00 92.06 87 LEU A CA 1
ATOM 653 C C . LEU A 1 87 ? -17.718 -2.274 21.097 1.00 92.06 87 LEU A C 1
ATOM 655 O O . LEU A 1 87 ? -17.253 -2.668 20.027 1.00 92.06 87 LEU A O 1
ATOM 659 N N . GLN A 1 88 ? -18.645 -1.327 21.181 1.00 94.19 88 GLN A N 1
ATOM 660 C CA . GLN A 1 88 ? -19.175 -0.567 20.053 1.00 94.19 88 GLN A CA 1
ATOM 661 C C . GLN A 1 88 ? -18.792 0.901 20.220 1.00 94.19 88 GLN A C 1
ATOM 663 O O . GLN A 1 88 ? -19.193 1.527 21.196 1.00 94.19 88 GLN A O 1
ATOM 668 N N . ILE A 1 89 ? -18.028 1.449 19.280 1.00 93.94 89 ILE A N 1
ATOM 669 C CA . ILE A 1 89 ? -17.611 2.853 19.259 1.00 93.94 89 ILE A CA 1
ATOM 670 C C . ILE A 1 89 ? -18.305 3.534 18.085 1.00 93.94 89 ILE A C 1
ATOM 672 O O . ILE A 1 89 ? -18.058 3.172 16.933 1.00 93.94 89 ILE A O 1
ATOM 676 N N . TRP A 1 90 ? -19.148 4.524 18.383 1.00 93.19 90 TRP A N 1
ATOM 677 C CA . TRP A 1 90 ? -20.018 5.176 17.396 1.00 93.19 90 TRP A CA 1
ATOM 678 C C . TRP A 1 90 ? -19.229 5.889 16.311 1.00 93.19 90 TRP A C 1
ATOM 680 O O . TRP A 1 90 ? -19.511 5.735 15.124 1.00 93.19 90 TRP A O 1
ATOM 690 N N . ARG A 1 91 ? -18.194 6.621 16.732 1.00 91.56 91 ARG A N 1
ATOM 691 C CA . ARG A 1 91 ? -17.335 7.392 15.845 1.00 91.56 91 ARG A CA 1
ATOM 692 C C . ARG A 1 91 ? -15.888 7.293 16.313 1.00 91.56 91 ARG A C 1
ATOM 694 O O . ARG A 1 91 ? -15.506 7.873 17.324 1.00 91.56 91 ARG A O 1
ATOM 701 N N . ALA A 1 92 ? -15.081 6.546 15.577 1.00 91.81 92 ALA A N 1
ATOM 702 C CA . ALA A 1 92 ? -13.642 6.438 15.759 1.00 91.81 92 ALA A CA 1
ATOM 703 C C . ALA A 1 92 ? -12.938 7.084 14.567 1.00 91.81 92 ALA A C 1
ATOM 705 O O . ALA A 1 92 ? -13.270 6.789 13.422 1.00 91.81 92 ALA A O 1
ATOM 706 N N . SER A 1 93 ? -11.968 7.946 14.841 1.00 91.62 93 SER A N 1
ATOM 707 C CA . SER A 1 93 ? -11.037 8.475 13.850 1.00 91.62 93 SER A CA 1
ATOM 708 C C . SER A 1 93 ? -9.784 7.608 13.854 1.00 91.62 93 SER A C 1
ATOM 710 O O . SER A 1 93 ? -9.200 7.413 14.918 1.00 91.62 93 SER A O 1
ATOM 712 N N . LEU A 1 94 ? -9.386 7.063 12.703 1.00 88.62 94 LEU A N 1
ATOM 713 C CA . LEU A 1 94 ? -8.197 6.225 12.549 1.00 88.62 94 LEU A CA 1
ATOM 714 C C . LEU A 1 94 ? -7.205 6.880 11.588 1.00 88.62 94 LEU A C 1
ATOM 716 O O . LEU A 1 94 ? -7.554 7.284 10.476 1.00 88.62 94 LEU A O 1
ATOM 720 N N . THR A 1 95 ? -5.946 6.911 12.013 1.00 86.94 95 THR A N 1
ATOM 721 C CA . THR A 1 95 ? -4.810 7.413 11.242 1.00 86.94 95 THR A CA 1
ATOM 722 C C . THR A 1 95 ? -3.700 6.357 11.263 1.00 86.94 95 THR A C 1
ATOM 724 O O . THR A 1 95 ? -3.366 5.851 12.340 1.00 86.94 95 THR A O 1
ATOM 727 N N . PRO A 1 96 ? -3.105 5.999 10.110 1.00 85.12 96 PRO A N 1
ATOM 728 C CA . PRO A 1 96 ? -1.925 5.139 10.079 1.00 85.12 96 PRO A CA 1
ATOM 729 C C . PRO A 1 96 ? -0.797 5.759 10.907 1.00 85.12 96 PRO A C 1
ATOM 731 O O . PRO A 1 96 ? -0.573 6.969 10.843 1.00 85.12 96 PRO A O 1
ATOM 734 N N . SER A 1 97 ? -0.084 4.952 11.683 1.00 84.38 97 SER A N 1
ATOM 735 C CA . SER A 1 97 ? 0.990 5.441 12.543 1.00 84.38 97 SER A CA 1
ATOM 736 C C . SER A 1 97 ? 2.215 4.540 12.510 1.00 84.38 97 SER A C 1
ATOM 738 O O . SER A 1 97 ? 2.144 3.363 12.165 1.00 84.38 97 SER A O 1
ATOM 740 N N . GLY A 1 98 ? 3.358 5.125 12.870 1.00 83.62 98 GLY A N 1
ATOM 741 C CA . GLY A 1 98 ? 4.646 4.442 12.837 1.00 83.62 98 GLY A CA 1
ATOM 742 C C . GLY A 1 98 ? 5.147 4.136 11.424 1.00 83.62 98 GLY A C 1
ATOM 743 O O . GLY A 1 98 ? 4.541 4.513 10.420 1.00 83.62 98 GLY A O 1
ATOM 744 N N . ASP A 1 99 ? 6.276 3.435 11.377 1.00 81.94 99 ASP A N 1
ATOM 745 C CA . ASP A 1 99 ? 6.904 2.996 10.137 1.00 81.94 99 ASP A CA 1
ATOM 746 C C . ASP A 1 99 ? 6.548 1.531 9.874 1.00 81.94 99 ASP A C 1
ATOM 748 O O . ASP A 1 99 ? 6.719 0.668 10.735 1.00 81.94 99 ASP A O 1
ATOM 752 N N . THR A 1 100 ? 6.062 1.235 8.668 1.00 82.44 100 THR A N 1
ATOM 753 C CA . THR A 1 100 ? 5.807 -0.145 8.231 1.00 82.44 100 THR A CA 1
ATOM 754 C C . THR A 1 100 ? 6.987 -0.638 7.404 1.00 82.44 100 THR A C 1
ATOM 756 O O . THR A 1 100 ? 7.221 -0.163 6.290 1.00 82.44 100 THR A O 1
ATOM 759 N N . ALA A 1 101 ? 7.737 -1.606 7.934 1.00 84.81 101 ALA A N 1
ATOM 760 C CA . ALA A 1 101 ? 8.828 -2.233 7.199 1.00 84.81 101 ALA A CA 1
ATOM 761 C C . ALA A 1 101 ? 8.271 -3.039 6.012 1.00 84.81 101 ALA A C 1
ATOM 763 O O . ALA A 1 101 ? 7.481 -3.969 6.188 1.00 84.81 101 ALA A O 1
ATOM 764 N N . MET A 1 102 ? 8.686 -2.669 4.796 1.00 84.12 102 MET A N 1
ATOM 765 C CA . MET A 1 102 ? 8.288 -3.364 3.562 1.00 84.12 102 MET A CA 1
ATOM 766 C C . MET A 1 102 ? 9.219 -4.531 3.204 1.00 84.12 102 MET A C 1
ATOM 768 O O . MET A 1 102 ? 8.871 -5.357 2.366 1.00 84.12 102 MET A O 1
ATOM 772 N N . ILE A 1 103 ? 10.400 -4.592 3.826 1.00 85.75 103 ILE A N 1
ATOM 773 C CA . ILE A 1 103 ? 11.373 -5.679 3.693 1.00 85.75 103 ILE A CA 1
ATOM 774 C C . ILE A 1 103 ? 11.853 -6.023 5.102 1.00 85.75 103 ILE A C 1
ATOM 776 O O . ILE A 1 103 ? 12.323 -5.142 5.822 1.00 85.75 103 ILE A O 1
ATOM 780 N N . GLY A 1 104 ? 11.728 -7.288 5.490 1.00 85.50 104 GLY A N 1
ATOM 781 C CA . GLY A 1 104 ? 12.138 -7.791 6.796 1.00 85.50 104 GLY A CA 1
ATOM 782 C C . GLY A 1 104 ? 11.881 -9.291 6.919 1.00 85.50 104 GLY A C 1
ATOM 783 O O . GLY A 1 104 ? 11.197 -9.870 6.074 1.00 85.50 104 GLY A O 1
ATOM 784 N N . ASP A 1 105 ? 12.447 -9.896 7.963 1.00 86.38 105 ASP A N 1
ATOM 785 C CA . ASP A 1 105 ? 12.285 -11.328 8.255 1.00 86.38 105 ASP A CA 1
ATOM 786 C C . ASP A 1 105 ? 10.971 -11.626 8.999 1.00 86.38 1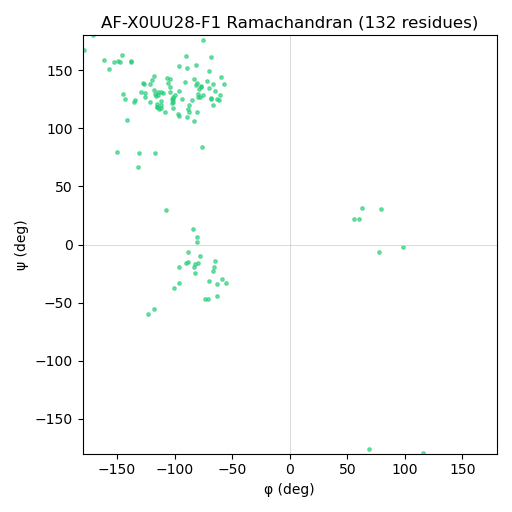05 ASP A C 1
ATOM 788 O O . ASP A 1 105 ? 10.440 -12.735 8.916 1.00 86.38 105 ASP A O 1
ATOM 792 N N . ASP A 1 106 ? 10.432 -10.624 9.699 1.00 86.81 106 ASP A N 1
ATOM 793 C CA . ASP A 1 106 ? 9.179 -10.707 10.443 1.00 86.81 106 ASP A CA 1
ATOM 794 C C . ASP A 1 106 ? 7.961 -10.317 9.593 1.00 86.81 106 ASP A C 1
ATOM 796 O O . ASP A 1 106 ? 8.052 -9.637 8.566 1.00 86.81 106 ASP A O 1
ATOM 800 N N . TRP A 1 107 ? 6.779 -10.720 10.064 1.00 82.88 107 TRP A N 1
ATOM 801 C CA . TRP A 1 107 ? 5.509 -10.307 9.477 1.00 82.88 107 TRP A CA 1
ATOM 802 C C . TRP A 1 107 ? 5.349 -8.787 9.542 1.00 82.88 107 TRP A C 1
ATOM 804 O O . TRP A 1 107 ? 5.456 -8.182 10.608 1.00 82.88 107 TRP A O 1
ATOM 814 N N . SER A 1 108 ? 5.039 -8.176 8.398 1.00 84.69 108 SER A N 1
ATOM 815 C CA . SER A 1 108 ? 4.790 -6.738 8.331 1.00 84.69 108 SER A CA 1
ATOM 816 C C . SER A 1 108 ? 3.497 -6.390 9.072 1.00 84.69 108 SER A C 1
ATOM 818 O O . SER A 1 108 ? 2.433 -6.947 8.791 1.00 84.69 108 SER A O 1
ATOM 820 N N . THR A 1 109 ? 3.590 -5.466 10.026 1.00 86.56 109 THR A N 1
ATOM 821 C CA . THR A 1 109 ? 2.452 -4.953 10.791 1.00 86.56 109 THR A CA 1
ATOM 822 C C . THR A 1 109 ? 2.173 -3.511 10.402 1.00 86.56 109 THR A C 1
ATOM 824 O O . THR A 1 109 ? 3.082 -2.682 10.436 1.00 86.56 109 THR A O 1
ATOM 827 N N . LEU A 1 110 ? 0.912 -3.199 10.102 1.00 85.69 110 LEU A N 1
ATOM 828 C CA . LEU A 1 110 ? 0.455 -1.827 9.901 1.00 85.69 110 LEU A CA 1
ATOM 829 C C . LEU A 1 110 ? -0.149 -1.316 11.208 1.00 85.69 110 LEU A C 1
ATOM 831 O O . LEU A 1 110 ? -1.199 -1.796 11.639 1.00 85.69 110 LEU A O 1
ATOM 835 N N . ALA A 1 111 ? 0.531 -0.373 11.852 1.00 86.56 111 ALA A N 1
ATOM 836 C CA . ALA A 1 111 ? 0.028 0.239 13.070 1.00 86.56 111 ALA A CA 1
ATOM 837 C C . ALA A 1 111 ? -0.960 1.368 12.742 1.00 86.56 111 ALA A C 1
ATOM 839 O O . ALA A 1 111 ? -0.801 2.122 11.779 1.00 86.56 111 ALA A O 1
ATOM 840 N N . PHE A 1 112 ? -2.000 1.464 13.565 1.00 85.81 112 PHE A N 1
ATOM 841 C CA . PHE A 1 112 ? -2.995 2.523 13.504 1.00 85.81 112 PHE A CA 1
ATOM 842 C C . PHE A 1 112 ? -3.106 3.177 14.873 1.00 85.81 112 PHE A C 1
ATOM 844 O O . PHE A 1 112 ? -3.145 2.500 15.901 1.00 85.81 112 PHE A O 1
ATOM 851 N N . SER A 1 113 ? -3.194 4.500 14.867 1.00 87.88 113 SER A N 1
ATOM 852 C CA . SER A 1 113 ? -3.578 5.298 16.024 1.00 87.88 113 SER A CA 1
ATOM 853 C C . SER A 1 113 ? -4.991 5.807 15.803 1.00 87.88 113 SER A C 1
ATOM 855 O O . SER A 1 113 ? -5.346 6.165 14.681 1.00 87.88 113 SER A O 1
ATOM 857 N N . GLY A 1 114 ? -5.793 5.875 16.860 1.00 87.44 114 GLY A N 1
ATOM 858 C CA . GLY A 1 114 ? -7.135 6.417 16.736 1.00 87.44 114 GLY A CA 1
ATOM 859 C C . GLY A 1 114 ? -7.637 7.135 17.969 1.00 87.44 114 GLY A C 1
ATOM 860 O O . GLY A 1 114 ? -7.177 6.889 19.083 1.00 87.44 114 GLY A O 1
ATOM 861 N N . GLU A 1 115 ? -8.603 8.015 17.736 1.00 91.00 115 GLU A N 1
ATOM 862 C CA . GLU A 1 115 ? -9.313 8.779 18.757 1.00 91.00 115 GLU A CA 1
ATOM 863 C C . GLU A 1 115 ? -10.806 8.446 18.707 1.00 91.00 115 GLU A C 1
ATOM 865 O O . GLU A 1 115 ? -1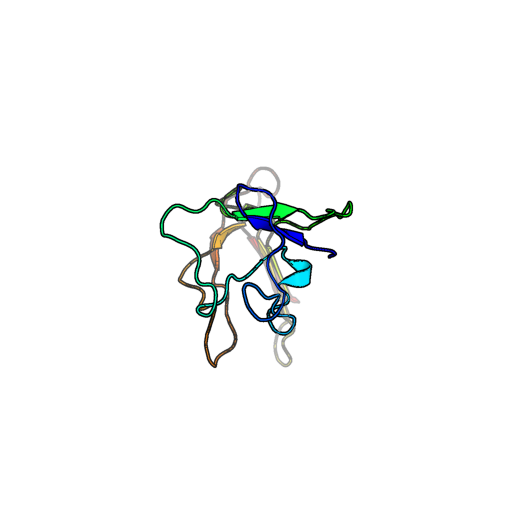1.385 8.272 17.632 1.00 91.00 115 GLU A O 1
ATOM 870 N N . ILE A 1 116 ? -11.441 8.366 19.879 1.00 92.25 116 ILE A N 1
ATOM 871 C CA . ILE A 1 116 ? -12.893 8.205 19.986 1.00 92.25 116 ILE A CA 1
ATOM 872 C C . ILE A 1 116 ? -13.527 9.594 19.966 1.00 92.25 116 ILE A C 1
ATOM 874 O O . ILE A 1 116 ? -13.255 10.427 20.832 1.00 92.25 116 ILE A O 1
ATOM 878 N N . LEU A 1 117 ? -14.387 9.830 18.982 1.00 92.00 117 LEU A N 1
ATOM 879 C CA . LEU A 1 117 ? -15.112 11.076 18.796 1.00 92.00 117 LEU A CA 1
ATOM 880 C C . LEU A 1 117 ? -16.514 10.981 19.402 1.00 92.00 117 LEU A C 1
ATOM 882 O O . LEU A 1 117 ? -17.098 9.905 19.518 1.00 92.00 117 LEU A O 1
ATOM 886 N N . LYS A 1 118 ? -17.056 12.139 19.782 1.00 92.38 118 LYS A N 1
ATOM 887 C CA . LYS A 1 118 ? -18.412 12.252 20.320 1.00 92.38 1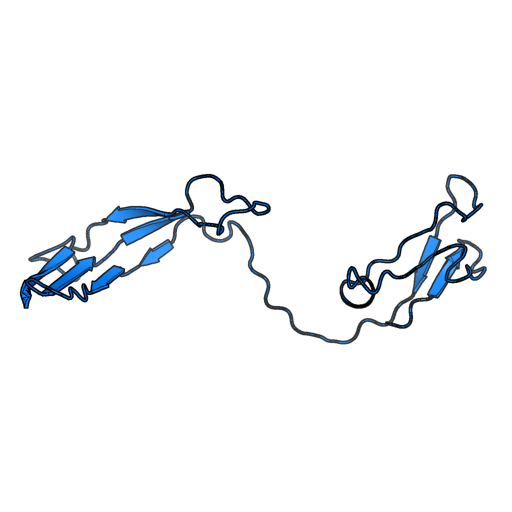18 LYS A CA 1
ATOM 888 C C . LYS A 1 118 ? -19.446 12.179 19.190 1.00 92.38 118 LYS A C 1
ATOM 890 O O . LYS A 1 118 ? -19.310 12.878 18.184 1.00 92.38 118 LYS A O 1
ATOM 895 N N . ASP A 1 119 ? -20.504 11.416 19.413 1.00 90.56 119 ASP A N 1
ATOM 896 C CA . ASP A 1 119 ? -21.714 11.333 18.602 1.00 90.56 119 ASP A CA 1
ATOM 897 C C . ASP A 1 119 ? -22.958 11.454 19.501 1.00 90.56 119 ASP A C 1
ATOM 899 O O . ASP A 1 119 ? -23.595 10.486 19.898 1.00 90.56 119 ASP A O 1
ATOM 903 N N . GLU A 1 120 ? -23.275 12.688 19.885 1.00 89.81 120 GLU A N 1
ATOM 904 C CA . GLU A 1 120 ? -24.434 12.989 20.737 1.00 89.81 120 GLU A CA 1
ATOM 905 C C . GLU A 1 120 ? -25.743 13.087 19.951 1.00 89.81 120 GLU A C 1
ATOM 907 O O . GLU A 1 120 ? -26.818 13.061 20.543 1.00 89.81 120 GLU A O 1
ATOM 912 N N . THR A 1 121 ? -25.658 13.237 18.626 1.00 89.81 121 THR A N 1
ATOM 913 C CA . THR A 1 121 ? -26.838 13.390 17.772 1.00 89.81 121 THR A CA 1
ATOM 914 C C . THR A 1 121 ? -27.607 12.082 17.681 1.00 89.81 121 THR A C 1
ATOM 916 O O . THR A 1 121 ? -28.817 12.091 17.901 1.00 89.81 121 THR A O 1
ATOM 919 N N . ASP A 1 122 ? -26.907 10.972 17.438 1.00 87.25 122 ASP A N 1
ATOM 920 C CA . ASP A 1 122 ? -27.544 9.662 17.310 1.00 87.25 122 ASP A CA 1
ATOM 921 C C . ASP A 1 122 ? -27.509 8.856 18.626 1.00 87.25 122 ASP A C 1
ATOM 923 O O . ASP A 1 122 ? -28.345 7.972 18.827 1.00 87.25 122 ASP A O 1
ATOM 927 N N . HIS A 1 123 ? -26.612 9.197 19.567 1.00 91.06 123 HIS A N 1
ATOM 928 C CA . HIS A 1 123 ? -26.429 8.476 20.837 1.00 91.06 123 HIS A CA 1
ATOM 929 C C . HIS A 1 123 ? -26.388 9.408 22.070 1.00 91.06 123 HIS A C 1
ATOM 931 O O . HIS A 1 123 ? -25.366 9.501 22.753 1.00 91.06 123 HIS A O 1
ATOM 937 N N . PRO A 1 124 ? -27.495 10.088 22.426 1.00 87.75 124 PRO A N 1
ATOM 938 C CA . PRO A 1 124 ? -27.502 11.095 23.495 1.00 87.75 124 PRO A CA 1
ATOM 939 C C . PRO A 1 124 ? -27.168 10.532 24.887 1.00 87.75 124 PRO A C 1
ATOM 941 O O . PRO A 1 124 ? -26.509 11.202 25.680 1.00 87.75 124 PRO A O 1
ATOM 944 N N . ASP A 1 125 ? -27.578 9.295 25.178 1.00 91.12 125 ASP A N 1
ATOM 945 C CA . ASP A 1 125 ? -27.377 8.668 26.493 1.00 91.12 125 ASP A CA 1
ATOM 946 C C . ASP A 1 125 ? -25.985 8.036 26.659 1.00 91.12 125 ASP A C 1
ATOM 948 O O . ASP A 1 125 ? -25.534 7.786 27.778 1.00 91.12 125 ASP A O 1
ATOM 952 N N . SER A 1 126 ? -25.292 7.772 25.550 1.00 89.38 126 SER A N 1
ATOM 953 C CA . SER A 1 126 ? -23.933 7.231 25.542 1.00 89.38 126 SER A CA 1
ATOM 954 C C . SER A 1 126 ? -23.194 7.725 24.301 1.00 89.38 126 SER A C 1
ATOM 956 O O . SER A 1 126 ? -23.087 7.004 23.316 1.00 89.38 126 SER A O 1
ATOM 958 N N . PRO A 1 127 ? -22.680 8.960 24.309 1.00 90.38 127 PRO A N 1
ATOM 959 C CA . PRO A 1 127 ? -22.252 9.625 23.082 1.00 90.38 127 PRO A CA 1
ATOM 960 C C . PRO A 1 127 ? -20.862 9.212 22.585 1.00 90.38 127 PRO A C 1
ATOM 962 O O . PRO A 1 127 ? -20.354 9.826 21.658 1.00 90.38 127 PRO A O 1
ATOM 965 N N . TYR A 1 128 ? -20.209 8.215 23.187 1.00 90.81 128 TYR A N 1
ATOM 966 C CA . TYR A 1 128 ? -18.850 7.807 22.799 1.00 90.81 128 TYR A CA 1
ATOM 967 C C . TYR A 1 128 ? -18.781 6.332 22.404 1.00 90.81 128 TYR A C 1
ATOM 969 O O . TYR A 1 128 ? -18.400 6.002 21.281 1.00 90.81 128 TYR A O 1
ATOM 977 N N . PHE A 1 129 ? -19.131 5.436 23.326 1.00 92.81 129 PHE A N 1
ATOM 978 C CA . PHE A 1 129 ? -19.087 3.998 23.096 1.00 92.81 129 PHE A CA 1
ATOM 979 C C . PHE A 1 129 ? -19.943 3.248 24.113 1.00 92.81 129 PHE A C 1
ATOM 981 O O . PHE A 1 129 ? -20.174 3.729 25.221 1.00 92.81 129 PHE A O 1
ATOM 988 N N . ASN A 1 130 ? -20.325 2.025 23.765 1.00 93.81 130 ASN A N 1
ATOM 989 C CA . ASN A 1 130 ? -20.938 1.069 24.675 1.00 93.81 130 ASN A CA 1
ATOM 990 C C . ASN A 1 130 ? -20.067 -0.175 24.827 1.00 93.81 130 ASN A C 1
ATOM 992 O O . ASN A 1 130 ? -19.457 -0.643 23.867 1.00 93.81 130 ASN A O 1
ATOM 996 N N . ILE A 1 131 ? -20.065 -0.735 26.037 1.00 91.69 131 ILE A N 1
ATOM 997 C CA . ILE A 1 131 ? -19.557 -2.080 26.302 1.00 91.69 131 ILE A CA 1
ATOM 998 C C . ILE A 1 131 ? -20.746 -2.939 26.709 1.00 91.69 131 ILE A C 1
ATOM 1000 O O . ILE A 1 131 ? -21.396 -2.681 27.722 1.00 91.69 131 ILE A O 1
ATOM 1004 N N . ILE A 1 132 ? -21.030 -3.952 25.906 1.00 90.19 132 ILE A N 1
ATOM 1005 C CA . ILE A 1 132 ? -22.095 -4.918 26.132 1.00 90.19 132 ILE A CA 1
ATOM 1006 C C . ILE A 1 132 ? -21.440 -6.179 26.683 1.00 90.19 132 ILE A C 1
ATOM 1008 O O . ILE A 1 132 ? -20.500 -6.711 26.094 1.00 90.19 132 ILE A O 1
ATOM 1012 N N . MET A 1 133 ? -21.918 -6.637 27.835 1.00 84.88 133 MET A N 1
ATOM 1013 C CA . MET A 1 133 ? -21.465 -7.875 28.465 1.00 84.88 133 MET A CA 1
ATOM 1014 C C . MET A 1 133 ? -22.522 -8.957 28.252 1.00 84.88 133 MET A C 1
ATOM 1016 O O . MET A 1 133 ? -23.704 -8.703 28.496 1.00 84.88 133 MET A O 1
ATOM 1020 N N . GLY A 1 134 ? -22.087 -10.132 27.794 1.00 66.88 134 GLY A N 1
ATOM 1021 C CA . GLY A 1 134 ? -22.920 -11.307 27.523 1.00 66.88 134 GLY A CA 1
ATOM 1022 C C . GLY A 1 134 ? -22.443 -12.551 28.255 1.00 66.88 134 GLY A C 1
ATOM 1023 O O . GLY A 1 134 ? -21.211 -12.713 28.428 1.00 66.88 134 GLY A O 1
#